Protein AF-A0A496X6U2-F1 (afdb_monomer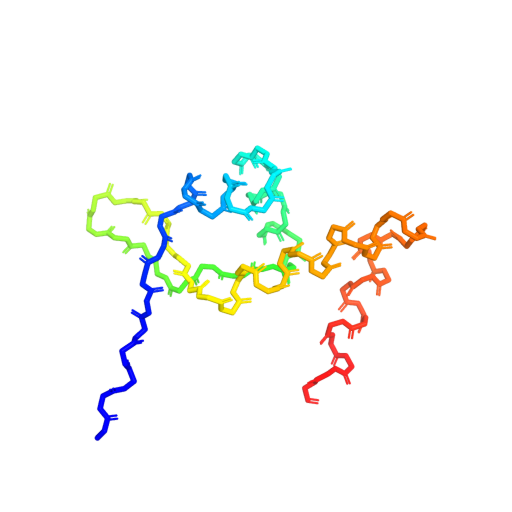)

Solvent-accessible surface area (backbone atoms only — not comparable to full-atom values): 4679 Å² total; per-residue (Å²): 134,84,80,83,74,59,76,34,45,50,66,58,48,17,60,77,58,78,46,56,57,65,57,55,54,49,35,38,78,66,71,66,44,74,63,80,48,64,46,97,87,68,47,50,27,28,43,66,66,50,52,54,48,51,45,48,53,56,55,47,41,75,76,69,48,53,72,65,60,50,47,53,58,59,64,72,74,114

Sequence (78 aa):
MERNVNIIKIGTLAKACDVNIDTVRYYERKDLISPLERTNSGYRVYDQGSVKRLRFIRKTQRVGFTLEEIKELLGLSE

Mean predicted aligned error: 4.56 Å

Foldseek 3Di:
DDPPFDKAFLCRLCVLLVHDSVVVVVCVVVVLDDFPDADPVGTTIHGVVRSVSSNQQVVVVVVPDDPVVSVVVVVVPD

Nearest PDB structures (foldseek):
  3hh0-assembly1_A  TM=9.150E-01  e=4.750E-06  Bacillus cereus ATCC 14579
  4wlw-assembly1_A-2  TM=9.145E-01  e=1.389E-05  Escherichia coli K-12
  4wlw-assembly2_A  TM=9.145E-01  e=1.389E-05  Escherichia coli K-12
  5d90-assembly2_C  TM=8.449E-01  e=9.089E-05  Haemophilus influenzae Rd KW20
  5d8c-assembly1_A  TM=8.549E-01  e=2.325E-04  Haemophilus influenzae Rd KW20

pLDDT: mean 89.51, std 11.6, range [40.19, 97.06]

Radius of gyration: 12.82 Å; Cα contacts (8 Å, |Δi|>4): 75; chains: 1; bounding box: 34×35×29 Å

Secondary structure (DSSP, 8-state):
-------EEHHHHHHHTT--HHHHHHHHHTTS---SEE-TTS-EEE-HHHHHHHHHHHHHHHHT--HHHHHHHHHTT-

Structure (mmCIF, N/CA/C/O backbone):
data_AF-A0A496X6U2-F1
#
_entry.id   AF-A0A496X6U2-F1
#
loop_
_atom_site.group_PDB
_atom_site.id
_atom_site.type_symbol
_atom_site.label_atom_id
_atom_site.label_alt_id
_atom_site.label_comp_id
_atom_site.label_asym_id
_atom_site.label_entity_id
_atom_site.label_seq_id
_atom_site.pdbx_PDB_ins_code
_atom_site.Cartn_x
_atom_site.Cartn_y
_atom_site.Cartn_z
_atom_site.occupancy
_atom_site.B_iso_or_equiv
_atom_site.auth_seq_id
_atom_site.auth_comp_id
_atom_site.auth_asym_id
_atom_site.auth_atom_id
_atom_site.pdbx_PDB_model_num
ATOM 1 N N . MET A 1 1 ? 9.120 -28.384 -3.010 1.00 40.19 1 MET A N 1
ATOM 2 C CA . MET A 1 1 ? 7.872 -27.709 -3.429 1.00 40.19 1 MET A CA 1
ATOM 3 C C . MET A 1 1 ? 8.190 -26.237 -3.638 1.00 40.19 1 MET A C 1
ATOM 5 O O . MET A 1 1 ? 8.223 -25.488 -2.670 1.00 40.19 1 MET A O 1
ATOM 9 N N . GLU A 1 2 ? 8.502 -25.830 -4.866 1.00 48.84 2 GLU A N 1
ATOM 10 C CA . GLU A 1 2 ? 8.702 -24.413 -5.190 1.00 48.84 2 GLU A CA 1
ATOM 11 C C . GLU A 1 2 ? 7.338 -23.718 -5.173 1.00 48.84 2 GLU A C 1
ATOM 13 O O . GLU A 1 2 ? 6.457 -24.022 -5.979 1.00 48.84 2 GLU A O 1
ATOM 18 N N . ARG A 1 3 ? 7.120 -22.810 -4.214 1.00 60.31 3 ARG A N 1
ATOM 19 C CA . ARG A 1 3 ? 5.981 -21.893 -4.294 1.00 60.31 3 ARG A CA 1
ATOM 20 C C . ARG A 1 3 ? 6.240 -20.998 -5.502 1.00 60.31 3 ARG A C 1
ATOM 22 O O . ARG A 1 3 ? 7.106 -20.134 -5.439 1.00 60.31 3 ARG A O 1
ATOM 29 N N . ASN A 1 4 ? 5.509 -21.212 -6.593 1.00 63.62 4 ASN A N 1
ATOM 30 C CA . ASN A 1 4 ? 5.490 -20.290 -7.725 1.00 63.62 4 ASN A CA 1
ATOM 31 C C . ASN A 1 4 ? 4.944 -18.936 -7.243 1.00 63.62 4 ASN A C 1
ATOM 33 O O . ASN A 1 4 ? 3.730 -18.732 -7.169 1.00 63.62 4 ASN A O 1
ATOM 37 N N . VAL A 1 5 ? 5.834 -18.023 -6.852 1.00 69.94 5 VAL A N 1
ATOM 38 C CA . VAL A 1 5 ? 5.465 -16.645 -6.530 1.00 69.94 5 VAL A CA 1
ATOM 39 C C . VAL A 1 5 ? 5.150 -15.958 -7.850 1.00 69.94 5 VAL A C 1
ATOM 41 O O . VAL A 1 5 ? 6.016 -15.785 -8.702 1.00 69.94 5 VAL A O 1
ATOM 44 N N . ASN A 1 6 ? 3.885 -15.598 -8.048 1.00 84.12 6 ASN A N 1
ATOM 45 C CA . ASN A 1 6 ? 3.478 -14.886 -9.250 1.00 84.12 6 ASN A CA 1
ATOM 46 C C . ASN A 1 6 ? 3.904 -13.415 -9.126 1.00 84.12 6 ASN A C 1
ATOM 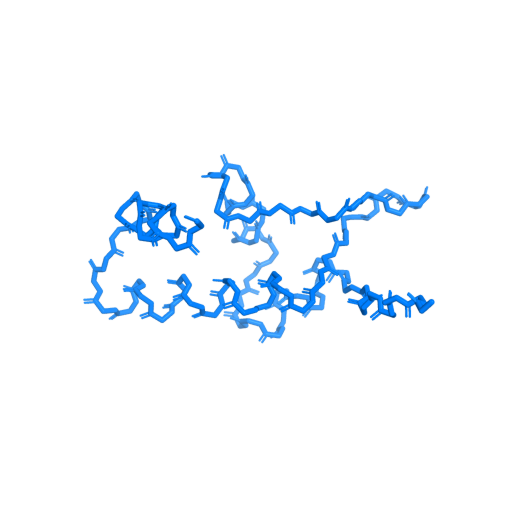48 O O . ASN A 1 6 ? 3.304 -12.668 -8.353 1.00 84.12 6 ASN A O 1
ATOM 52 N N . ILE A 1 7 ? 4.961 -13.045 -9.854 1.00 90.94 7 ILE A N 1
ATOM 53 C CA . ILE A 1 7 ? 5.619 -11.737 -9.804 1.00 90.94 7 ILE A CA 1
ATOM 54 C C . ILE A 1 7 ? 4.847 -10.705 -10.637 1.00 90.94 7 ILE A C 1
ATOM 56 O O . ILE A 1 7 ? 4.589 -10.887 -11.826 1.00 90.94 7 ILE A O 1
ATOM 60 N N . ILE A 1 8 ? 4.521 -9.571 -10.021 1.00 93.88 8 ILE A N 1
ATOM 61 C CA . ILE A 1 8 ? 3.681 -8.512 -10.582 1.00 93.88 8 ILE A CA 1
ATOM 62 C C . ILE A 1 8 ? 4.442 -7.188 -10.530 1.00 93.88 8 ILE A C 1
ATOM 64 O O . ILE A 1 8 ? 4.827 -6.713 -9.464 1.00 93.88 8 ILE A O 1
ATOM 68 N N . LYS A 1 9 ? 4.636 -6.540 -11.682 1.00 94.88 9 LYS A N 1
ATOM 69 C CA . LYS A 1 9 ? 5.238 -5.196 -11.747 1.00 94.88 9 LYS A CA 1
ATOM 70 C C . LYS A 1 9 ? 4.308 -4.148 -11.129 1.00 94.88 9 LYS A C 1
ATOM 72 O O . LYS A 1 9 ? 3.088 -4.256 -11.253 1.00 94.88 9 LYS A O 1
ATOM 77 N N . ILE A 1 10 ? 4.879 -3.074 -10.574 1.00 95.19 10 ILE A N 1
ATOM 78 C CA . ILE A 1 10 ? 4.122 -1.981 -9.931 1.00 95.19 10 ILE A CA 1
ATOM 79 C C . ILE A 1 10 ? 2.965 -1.424 -10.779 1.00 95.19 10 ILE A C 1
ATOM 81 O O . ILE A 1 10 ? 1.884 -1.181 -10.253 1.00 95.19 10 ILE A O 1
ATOM 85 N N . GLY A 1 11 ? 3.159 -1.263 -12.093 1.00 95.19 11 GLY A N 1
ATOM 86 C CA . GLY A 1 11 ? 2.109 -0.771 -12.994 1.00 95.19 11 GLY A CA 1
ATOM 87 C C . GLY A 1 11 ? 0.945 -1.754 -13.145 1.00 95.19 11 GLY A C 1
ATOM 88 O O . GLY A 1 11 ? -0.215 -1.348 -13.135 1.00 95.19 11 GLY A O 1
ATOM 89 N N . THR A 1 12 ? 1.244 -3.053 -13.217 1.00 95.19 12 THR A N 1
ATOM 90 C CA . THR A 1 12 ? 0.226 -4.111 -13.266 1.00 95.19 12 THR A CA 1
ATOM 91 C C . THR A 1 12 ? -0.536 -4.198 -11.947 1.00 95.19 12 THR A C 1
ATOM 93 O O . THR A 1 12 ? -1.759 -4.311 -11.967 1.00 95.19 12 THR A O 1
ATOM 96 N N . LEU A 1 1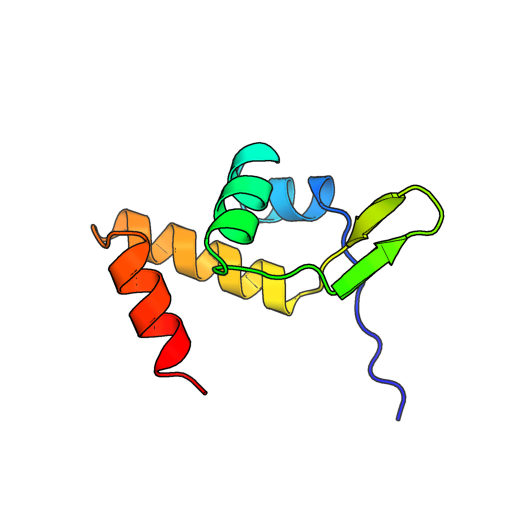3 ? 0.161 -4.081 -10.810 1.00 95.50 13 LEU A N 1
ATOM 97 C CA . LEU A 1 13 ? -0.462 -4.033 -9.486 1.00 95.50 13 LEU A CA 1
ATOM 98 C C . LEU A 1 13 ? -1.417 -2.837 -9.365 1.00 95.50 13 LEU A C 1
ATOM 100 O O . LEU A 1 13 ? -2.571 -3.009 -8.984 1.00 95.50 13 LEU A O 1
ATOM 104 N N . ALA A 1 14 ? -0.954 -1.643 -9.742 1.00 96.00 14 ALA A N 1
ATOM 105 C CA . ALA A 1 14 ? -1.751 -0.421 -9.700 1.00 96.00 14 ALA A CA 1
ATOM 106 C C . ALA A 1 14 ? -3.046 -0.567 -10.521 1.00 96.00 14 ALA A C 1
ATOM 108 O O . ALA A 1 14 ? -4.141 -0.337 -10.007 1.00 96.00 14 ALA A O 1
ATOM 109 N N . LYS A 1 15 ? -2.933 -1.082 -11.755 1.00 95.88 15 LYS A N 1
ATOM 110 C CA . LYS A 1 15 ? -4.083 -1.361 -12.627 1.00 95.88 15 LYS A CA 1
ATOM 111 C C . LYS A 1 15 ? -5.037 -2.405 -12.032 1.00 95.88 15 LYS A C 1
ATOM 113 O O . LYS A 1 15 ? -6.246 -2.216 -12.075 1.00 95.88 15 LYS A O 1
ATOM 118 N N . ALA A 1 16 ? -4.518 -3.490 -11.455 1.00 93.38 16 ALA A N 1
ATOM 119 C CA . ALA A 1 16 ? -5.329 -4.565 -10.867 1.00 93.38 16 ALA A CA 1
ATOM 120 C C . ALA A 1 16 ? -6.110 -4.145 -9.604 1.00 93.38 16 ALA A C 1
ATOM 122 O O . ALA A 1 16 ? -7.043 -4.848 -9.188 1.00 93.38 16 ALA A O 1
ATOM 123 N N . CYS A 1 17 ? -5.707 -3.031 -8.991 1.00 94.31 17 CYS A N 1
ATOM 124 C CA . CYS A 1 17 ? -6.297 -2.457 -7.786 1.00 94.31 17 CYS A CA 1
ATOM 125 C C . CYS A 1 17 ? -7.022 -1.125 -8.040 1.00 94.31 17 CYS A C 1
ATOM 127 O O . CYS A 1 17 ? -7.486 -0.523 -7.073 1.00 94.31 17 CYS A O 1
ATOM 129 N N . ASP A 1 18 ? -7.131 -0.693 -9.302 1.00 94.69 18 ASP A N 1
ATOM 130 C CA . ASP A 1 18 ? -7.769 0.567 -9.709 1.00 94.69 18 ASP A CA 1
ATOM 131 C C . ASP A 1 18 ? -7.223 1.787 -8.938 1.00 94.69 18 ASP A C 1
ATOM 133 O O . ASP A 1 18 ? -7.939 2.573 -8.311 1.00 94.69 18 ASP A O 1
ATOM 137 N N . VAL A 1 19 ? -5.892 1.891 -8.915 1.00 95.44 19 VAL A N 1
ATOM 138 C CA . VAL A 1 19 ? -5.150 3.009 -8.325 1.00 95.44 19 VAL A CA 1
ATOM 139 C C . VAL A 1 19 ? -4.030 3.448 -9.258 1.00 95.44 19 VAL A C 1
ATOM 141 O O . VAL A 1 19 ? -3.592 2.704 -10.135 1.00 95.44 19 VAL A O 1
ATOM 144 N N . ASN A 1 20 ? -3.520 4.660 -9.054 1.00 96.94 20 ASN A N 1
ATOM 145 C CA . ASN A 1 20 ? -2.307 5.100 -9.735 1.00 96.94 20 ASN A CA 1
ATOM 146 C C . ASN A 1 20 ? -1.044 4.523 -9.059 1.00 96.94 20 ASN A C 1
ATOM 148 O O . ASN A 1 20 ? -1.064 4.078 -7.909 1.00 96.94 20 ASN A O 1
ATOM 152 N N . ILE A 1 21 ? 0.080 4.547 -9.780 1.00 96.44 21 ILE A N 1
ATOM 153 C CA . ILE A 1 21 ? 1.375 4.050 -9.282 1.00 96.44 21 ILE A CA 1
ATOM 154 C C . ILE A 1 21 ? 1.828 4.817 -8.031 1.00 96.44 21 ILE A C 1
ATOM 156 O O . ILE A 1 21 ? 2.419 4.226 -7.125 1.00 96.44 21 ILE A O 1
ATOM 160 N N . ASP A 1 22 ? 1.537 6.114 -7.947 1.00 97.06 22 ASP A N 1
ATOM 161 C CA . ASP A 1 22 ? 1.955 6.934 -6.810 1.00 97.06 22 ASP A CA 1
ATOM 162 C C . ASP A 1 22 ? 1.211 6.580 -5.521 1.00 97.06 22 ASP A C 1
ATOM 164 O O . ASP A 1 22 ? 1.805 6.672 -4.451 1.00 97.06 22 ASP A O 1
ATOM 168 N N . THR A 1 23 ? -0.021 6.071 -5.612 1.00 96.19 23 THR A N 1
ATOM 169 C CA . THR A 1 23 ? -0.771 5.504 -4.480 1.00 96.19 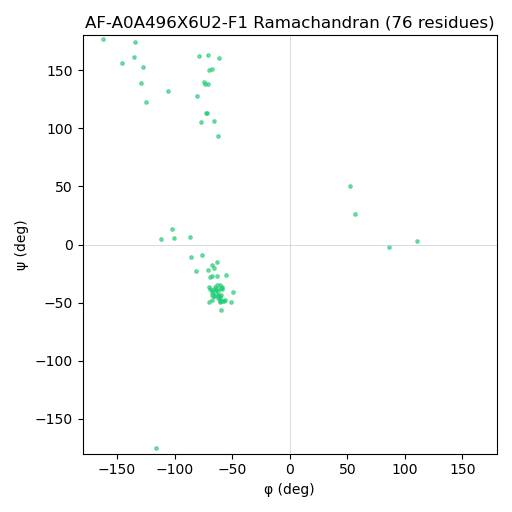23 THR A CA 1
ATOM 170 C C . THR A 1 23 ? -0.079 4.248 -3.967 1.00 96.19 23 THR A C 1
ATOM 172 O O . THR A 1 23 ? 0.123 4.110 -2.765 1.00 96.19 23 THR A O 1
ATOM 175 N N . VAL A 1 24 ? 0.363 3.362 -4.867 1.00 96.19 24 VAL A N 1
ATOM 176 C CA . VAL A 1 24 ? 1.123 2.159 -4.489 1.00 96.19 24 VAL A CA 1
ATOM 177 C C . VAL A 1 24 ? 2.418 2.553 -3.773 1.00 96.19 24 VAL A C 1
ATOM 179 O O . VAL A 1 24 ? 2.698 2.070 -2.679 1.00 96.19 24 VAL A O 1
ATOM 182 N N . ARG A 1 25 ? 3.172 3.508 -4.332 1.00 95.50 25 ARG A N 1
ATOM 183 C CA . ARG A 1 25 ? 4.391 4.045 -3.701 1.00 95.50 25 ARG A CA 1
ATOM 184 C C . ARG A 1 25 ? 4.107 4.748 -2.377 1.00 95.50 25 ARG A C 1
ATOM 186 O O . ARG A 1 25 ? 4.957 4.754 -1.494 1.00 95.50 25 ARG A O 1
ATOM 193 N N . TYR A 1 26 ? 2.969 5.420 -2.261 1.00 95.94 26 TYR A N 1
ATOM 194 C CA . TYR A 1 26 ? 2.565 6.092 -1.034 1.00 95.94 26 TYR A CA 1
ATOM 195 C C . TYR A 1 26 ? 2.257 5.081 0.070 1.00 95.94 26 TYR A C 1
ATOM 197 O O . TYR A 1 26 ? 2.733 5.255 1.187 1.00 95.94 26 TYR A O 1
ATOM 205 N N . TYR A 1 27 ? 1.552 3.996 -0.252 1.00 95.38 27 TYR A N 1
ATOM 206 C CA . TYR A 1 27 ? 1.311 2.899 0.683 1.00 95.38 27 TYR A CA 1
ATOM 207 C C . TYR A 1 27 ? 2.604 2.173 1.073 1.00 95.38 27 TYR A C 1
ATOM 209 O O . TYR A 1 27 ? 2.760 1.855 2.248 1.00 95.38 27 TYR A O 1
ATOM 217 N N . GLU A 1 28 ? 3.565 1.995 0.157 1.00 94.06 28 GLU A N 1
ATOM 218 C CA . GLU A 1 28 ? 4.910 1.512 0.524 1.00 94.06 28 GLU A CA 1
ATOM 219 C C . GLU A 1 28 ? 5.577 2.411 1.566 1.00 94.06 28 GLU A C 1
ATOM 221 O O . GLU A 1 28 ? 6.055 1.923 2.579 1.00 94.06 28 GLU A O 1
ATOM 226 N N . ARG A 1 29 ? 5.580 3.736 1.358 1.00 94.69 29 ARG A N 1
ATOM 227 C CA . ARG A 1 29 ? 6.183 4.693 2.310 1.00 94.69 29 ARG A CA 1
ATOM 228 C C . ARG A 1 29 ? 5.500 4.716 3.680 1.00 94.69 29 ARG A C 1
ATOM 230 O O . ARG A 1 29 ? 6.033 5.319 4.603 1.00 94.69 29 ARG A O 1
ATOM 237 N N . LYS A 1 30 ? 4.300 4.148 3.787 1.00 93.88 30 LYS A N 1
ATOM 238 C CA . LYS A 1 30 ? 3.530 4.030 5.029 1.00 93.88 30 LYS A CA 1
ATOM 239 C C . LYS A 1 30 ? 3.629 2.632 5.651 1.00 93.88 30 LYS A C 1
ATOM 241 O O . LYS A 1 30 ? 2.943 2.371 6.637 1.00 93.88 30 LYS A O 1
ATOM 246 N N . ASP A 1 31 ? 4.458 1.753 5.085 1.00 92.25 31 ASP A N 1
ATOM 247 C CA . ASP A 1 31 ? 4.606 0.334 5.446 1.00 92.25 31 ASP A CA 1
ATOM 248 C C . ASP A 1 31 ? 3.289 -0.449 5.368 1.00 92.25 31 ASP A C 1
ATOM 250 O O . ASP A 1 31 ? 3.074 -1.447 6.054 1.00 92.25 31 ASP A O 1
ATOM 254 N N . LEU A 1 32 ? 2.366 0.018 4.528 1.00 93.56 32 LEU A N 1
ATOM 255 C CA . LEU A 1 32 ? 1.091 -0.654 4.302 1.00 93.56 32 LEU A CA 1
ATOM 256 C C . LEU A 1 32 ? 1.227 -1.795 3.303 1.00 93.56 32 LEU A C 1
ATOM 258 O O . LEU A 1 32 ? 0.395 -2.697 3.308 1.00 93.56 32 LEU A O 1
ATOM 262 N N . ILE A 1 33 ? 2.251 -1.753 2.454 1.00 93.00 33 ILE A N 1
ATOM 263 C CA . ILE A 1 33 ? 2.664 -2.821 1.547 1.00 93.00 33 ILE A CA 1
ATOM 264 C C . ILE A 1 33 ? 4.180 -2.820 1.405 1.00 93.00 33 ILE A C 1
ATOM 266 O O . ILE A 1 33 ? 4.806 -1.769 1.522 1.00 93.00 33 ILE A O 1
ATOM 270 N N . SER A 1 34 ? 4.737 -3.971 1.045 1.00 91.50 34 SER A N 1
ATOM 271 C CA . SER A 1 34 ? 6.163 -4.113 0.769 1.00 91.50 34 SER A CA 1
ATOM 272 C C . SER A 1 34 ? 6.366 -4.795 -0.583 1.00 91.50 34 SER A C 1
ATOM 274 O O . SER A 1 34 ? 5.628 -5.730 -0.904 1.00 91.50 34 SER A O 1
ATOM 276 N N . PRO A 1 35 ? 7.336 -4.347 -1.395 1.00 91.69 35 PRO A N 1
ATOM 277 C CA . PRO A 1 35 ? 7.736 -5.086 -2.581 1.00 91.69 35 PRO A CA 1
ATOM 278 C C . PRO A 1 35 ? 8.463 -6.365 -2.154 1.00 91.69 35 PRO A C 1
ATOM 280 O O . PRO A 1 35 ? 9.136 -6.379 -1.125 1.00 91.69 35 PRO A O 1
ATOM 283 N N . LEU A 1 36 ? 8.373 -7.421 -2.962 1.00 89.06 36 LEU A N 1
ATOM 284 C CA . LEU A 1 36 ? 9.193 -8.619 -2.753 1.00 89.06 36 LEU A CA 1
ATOM 285 C C . LEU A 1 36 ? 10.664 -8.321 -3.010 1.00 89.06 36 LEU A C 1
ATOM 287 O O . LEU A 1 36 ? 11.530 -8.679 -2.222 1.00 89.06 36 LEU A O 1
ATOM 291 N N . GLU A 1 37 ? 10.929 -7.659 -4.131 1.00 85.88 37 GLU A N 1
ATOM 292 C CA . GLU A 1 37 ? 12.277 -7.359 -4.582 1.00 85.88 37 GLU A CA 1
ATOM 293 C C . GLU A 1 37 ? 12.265 -6.241 -5.631 1.00 85.88 37 GLU A C 1
ATOM 295 O O . GLU A 1 37 ? 11.219 -5.732 -6.068 1.00 85.88 37 GLU A O 1
ATOM 300 N N . ARG A 1 38 ? 13.467 -5.855 -6.055 1.00 84.56 38 ARG A N 1
ATOM 301 C CA . ARG A 1 38 ? 13.672 -5.080 -7.273 1.00 84.56 38 ARG A CA 1
ATOM 302 C C . ARG A 1 38 ? 14.246 -5.996 -8.342 1.00 84.56 38 ARG A C 1
ATOM 304 O O . ARG A 1 38 ? 15.221 -6.692 -8.104 1.00 84.56 38 ARG A O 1
ATOM 311 N N . THR A 1 39 ? 13.669 -5.938 -9.535 1.00 84.00 39 THR A N 1
ATOM 312 C CA . THR A 1 39 ? 14.236 -6.587 -10.725 1.00 84.00 39 THR A CA 1
ATOM 313 C C . THR A 1 39 ? 15.613 -6.009 -11.062 1.00 84.00 39 THR A C 1
ATOM 315 O O . THR A 1 39 ? 15.898 -4.857 -10.727 1.00 84.00 39 THR A O 1
ATOM 318 N N . ASN A 1 40 ? 16.414 -6.747 -11.837 1.00 83.56 40 ASN A N 1
ATOM 319 C CA . ASN A 1 40 ? 17.709 -6.279 -12.360 1.00 83.56 40 ASN A CA 1
ATOM 320 C C . ASN A 1 40 ? 17.607 -4.965 -13.158 1.00 83.56 40 ASN A C 1
ATOM 322 O O . ASN A 1 40 ? 18.554 -4.191 -13.213 1.00 83.56 40 ASN A O 1
ATOM 326 N N . SER A 1 41 ? 16.443 -4.682 -13.747 1.00 85.12 41 SER A N 1
ATOM 327 C CA . SER A 1 41 ? 16.160 -3.430 -14.464 1.00 85.12 41 SER A CA 1
ATOM 328 C C . SER A 1 41 ? 15.658 -2.296 -13.552 1.00 85.12 41 SER A C 1
ATOM 330 O O . SER A 1 41 ? 15.224 -1.258 -14.043 1.00 85.12 41 SER A O 1
ATOM 332 N N . GLY A 1 42 ? 15.651 -2.485 -12.229 1.00 87.06 42 GLY A N 1
ATOM 333 C CA . GLY A 1 42 ? 15.290 -1.474 -11.230 1.00 87.06 42 GLY A CA 1
ATOM 334 C C . GLY A 1 42 ? 13.795 -1.352 -10.905 1.00 87.06 42 GLY A C 1
ATOM 335 O O . GLY A 1 42 ? 13.423 -0.573 -10.023 1.00 87.06 42 GLY A O 1
ATOM 336 N N . TYR A 1 43 ? 12.916 -2.119 -11.562 1.00 86.38 43 TYR A N 1
ATOM 337 C CA . TYR A 1 43 ? 11.480 -2.109 -11.257 1.00 86.38 43 TYR A CA 1
ATOM 338 C C . TYR A 1 43 ? 11.171 -2.832 -9.947 1.00 86.38 43 TYR A C 1
ATOM 340 O O . TYR A 1 43 ? 11.681 -3.925 -9.712 1.00 86.38 43 TYR A O 1
ATOM 348 N N . ARG A 1 44 ? 10.271 -2.253 -9.144 1.00 91.50 44 ARG A N 1
ATOM 349 C CA . ARG A 1 44 ? 9.649 -2.925 -7.994 1.00 91.50 44 ARG A CA 1
ATOM 350 C C . ARG A 1 44 ? 8.677 -3.997 -8.464 1.00 91.50 44 ARG A C 1
ATOM 352 O O . ARG A 1 44 ? 7.882 -3.748 -9.383 1.00 91.50 44 ARG A O 1
ATOM 359 N N . VAL A 1 45 ? 8.714 -5.138 -7.790 1.00 93.56 45 VAL A N 1
ATOM 360 C CA . VAL A 1 45 ? 7.776 -6.232 -8.010 1.00 93.56 45 VAL A CA 1
ATOM 361 C C . VAL A 1 45 ? 7.108 -6.684 -6.722 1.00 93.56 45 VAL A C 1
ATOM 363 O O . VAL A 1 45 ? 7.644 -6.543 -5.625 1.00 93.56 45 VAL 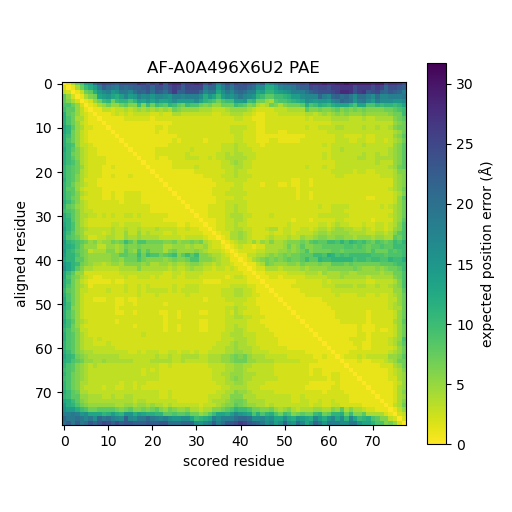A O 1
ATOM 366 N N . TYR A 1 46 ? 5.912 -7.220 -6.897 1.00 94.69 46 TYR A N 1
ATOM 367 C CA . TYR A 1 46 ? 4.989 -7.627 -5.853 1.00 94.69 46 TYR A CA 1
ATOM 368 C C . TYR A 1 46 ? 4.427 -9.004 -6.178 1.00 94.69 46 TYR A C 1
ATOM 370 O O . TYR A 1 46 ? 4.629 -9.526 -7.272 1.00 94.69 46 TYR A O 1
ATOM 378 N N . ASP A 1 47 ? 3.656 -9.556 -5.259 1.00 93.56 47 ASP A N 1
ATOM 379 C CA . ASP A 1 47 ? 2.918 -10.795 -5.442 1.00 93.56 47 ASP A CA 1
ATOM 380 C C . ASP A 1 47 ? 1.402 -10.587 -5.374 1.00 93.56 47 ASP A C 1
ATOM 382 O O . ASP A 1 47 ? 0.863 -9.485 -5.229 1.00 93.56 47 ASP A O 1
ATOM 386 N N . GLN A 1 48 ? 0.690 -11.706 -5.438 1.00 91.75 48 GLN A N 1
ATOM 387 C CA . GLN A 1 48 ? -0.747 -11.760 -5.209 1.00 91.75 48 GLN A CA 1
ATOM 388 C C . GLN A 1 48 ? -1.147 -11.350 -3.781 1.00 91.75 48 GLN A C 1
ATOM 390 O O . GLN A 1 48 ? -2.256 -10.845 -3.590 1.00 91.75 48 GLN A O 1
ATOM 395 N N . GLY A 1 49 ? -0.276 -11.528 -2.780 1.00 92.19 49 GLY A N 1
ATOM 396 C CA . GLY A 1 49 ? -0.506 -11.035 -1.418 1.00 92.19 49 GLY A CA 1
ATOM 397 C C . GLY A 1 49 ? -0.672 -9.515 -1.395 1.00 92.19 49 GLY A C 1
ATOM 398 O O . GLY A 1 49 ? -1.632 -8.992 -0.826 1.00 92.19 49 GLY A O 1
ATOM 399 N N . SER A 1 50 ? 0.179 -8.813 -2.136 1.00 94.00 50 SER A N 1
ATOM 400 C C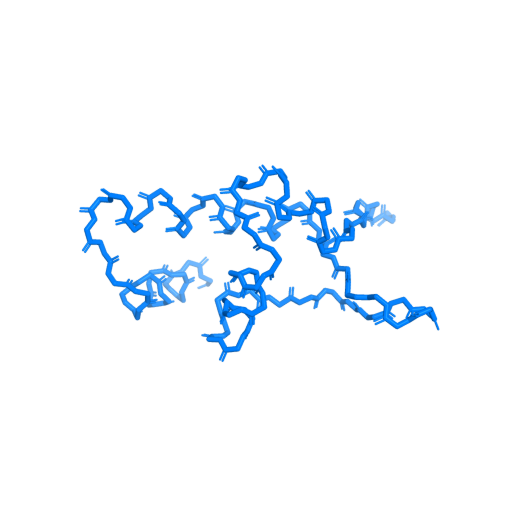A . SER A 1 50 ? 0.130 -7.359 -2.294 1.00 94.00 50 SER A CA 1
ATOM 401 C C . SER A 1 50 ? -1.159 -6.884 -2.973 1.00 94.00 50 SER A C 1
ATOM 403 O O . SER A 1 50 ? -1.746 -5.888 -2.552 1.00 94.00 50 SER A O 1
ATOM 405 N N . VAL A 1 51 ? -1.667 -7.622 -3.972 1.00 94.00 51 VAL A N 1
ATOM 406 C CA . VAL A 1 51 ? -2.968 -7.329 -4.613 1.00 94.00 51 VAL A CA 1
ATOM 407 C C . VAL A 1 51 ? -4.104 -7.398 -3.593 1.00 94.00 51 VAL A C 1
ATOM 409 O O . VAL A 1 51 ? -4.935 -6.487 -3.518 1.00 94.00 51 VAL A O 1
ATOM 412 N N . LYS A 1 52 ? -4.149 -8.470 -2.791 1.00 93.44 52 LYS A N 1
ATOM 413 C CA . LYS A 1 52 ? -5.168 -8.648 -1.744 1.00 93.44 52 LYS A CA 1
ATOM 414 C C . LYS A 1 52 ? -5.090 -7.527 -0.709 1.00 93.44 52 LYS A C 1
ATOM 416 O O . LYS A 1 52 ? -6.120 -6.944 -0.376 1.00 93.44 52 LYS A O 1
ATOM 421 N N . ARG A 1 53 ? -3.876 -7.178 -0.274 1.00 94.56 53 ARG A N 1
ATOM 422 C CA . ARG A 1 53 ? -3.619 -6.113 0.703 1.00 94.56 53 ARG A CA 1
ATOM 423 C C . ARG A 1 53 ? -4.078 -4.7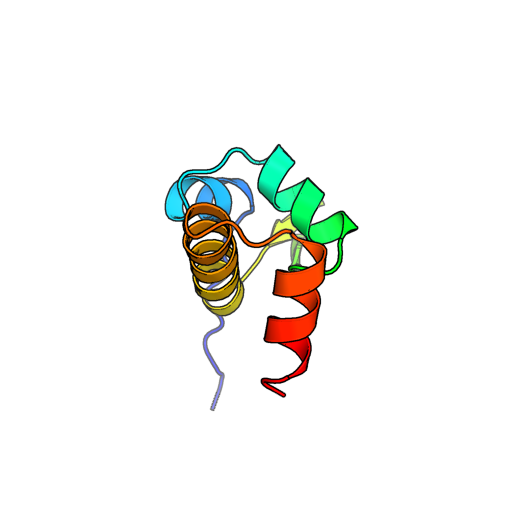45 0.195 1.00 94.56 53 ARG A C 1
ATOM 425 O O . ARG A 1 53 ? -4.819 -4.065 0.894 1.00 94.56 53 ARG A O 1
ATOM 432 N N . LEU A 1 54 ? -3.764 -4.377 -1.052 1.00 95.19 54 LEU A N 1
ATOM 433 C CA . LEU A 1 54 ? -4.255 -3.128 -1.660 1.00 95.19 54 LEU A CA 1
ATOM 434 C C . LEU A 1 54 ? -5.775 -3.080 -1.747 1.00 95.19 54 LEU A C 1
ATOM 436 O O . LEU A 1 54 ? -6.377 -2.057 -1.428 1.00 95.19 54 LEU A O 1
ATOM 440 N N . ARG A 1 55 ? -6.407 -4.173 -2.184 1.00 94.75 55 ARG A N 1
ATOM 441 C CA . ARG A 1 55 ? -7.872 -4.238 -2.272 1.00 94.75 55 ARG A CA 1
ATOM 442 C C . ARG A 1 55 ? -8.522 -4.088 -0.903 1.00 94.75 55 ARG A C 1
ATOM 444 O O . ARG A 1 55 ? -9.524 -3.385 -0.804 1.00 94.75 55 ARG A O 1
ATOM 451 N N . PHE A 1 56 ? -7.943 -4.699 0.132 1.00 94.81 56 PHE A N 1
ATOM 452 C CA . PHE A 1 56 ? -8.381 -4.511 1.510 1.00 94.81 56 PHE A CA 1
ATOM 453 C C . PHE A 1 56 ? -8.277 -3.042 1.918 1.00 94.81 56 PHE A C 1
ATOM 455 O O . PHE A 1 56 ? -9.304 -2.443 2.212 1.00 94.81 56 PHE A O 1
ATOM 462 N N . ILE A 1 57 ? -7.089 -2.432 1.812 1.00 95.19 57 ILE A N 1
ATOM 463 C CA . ILE A 1 57 ? -6.867 -1.018 2.161 1.00 95.19 57 ILE A CA 1
ATOM 464 C C . ILE A 1 57 ? -7.905 -0.125 1.467 1.00 95.19 57 ILE A C 1
ATOM 466 O O . ILE A 1 57 ? -8.580 0.669 2.116 1.00 95.19 57 ILE A O 1
ATOM 470 N N . ARG A 1 58 ? -8.104 -0.296 0.155 1.00 94.31 58 ARG A N 1
ATOM 471 C CA . ARG A 1 58 ? -9.054 0.512 -0.627 1.00 94.31 58 ARG A CA 1
ATOM 472 C C . ARG A 1 58 ? -10.503 0.307 -0.199 1.00 94.31 58 ARG A C 1
ATOM 474 O O . ARG A 1 58 ? -11.255 1.278 -0.139 1.00 94.31 58 ARG A O 1
ATOM 481 N N . LYS A 1 59 ? -10.908 -0.930 0.089 1.00 94.81 59 LYS A N 1
ATOM 482 C CA . LYS A 1 59 ? -12.259 -1.227 0.577 1.00 94.81 59 LYS A CA 1
ATOM 483 C C . LYS A 1 59 ? -12.482 -0.607 1.955 1.00 94.81 59 LYS A C 1
ATOM 485 O O . LYS A 1 59 ? -13.514 0.017 2.158 1.00 94.81 59 LYS A O 1
ATOM 490 N N . THR A 1 60 ? -11.517 -0.724 2.859 1.00 95.31 60 THR A N 1
ATOM 491 C CA . THR A 1 60 ? -11.619 -0.223 4.235 1.00 95.31 60 THR A CA 1
ATOM 492 C C . THR A 1 60 ? -11.615 1.309 4.278 1.00 95.31 60 THR A C 1
ATOM 494 O O . THR A 1 60 ? -12.441 1.899 4.969 1.00 95.31 60 THR A O 1
ATOM 497 N N . GLN A 1 61 ? -10.821 1.974 3.428 1.00 94.88 61 GLN A N 1
ATOM 498 C CA . GLN A 1 61 ? -10.895 3.433 3.257 1.00 94.88 61 GLN A CA 1
ATOM 499 C C . GLN A 1 61 ? -12.279 3.909 2.794 1.00 94.88 61 GLN A C 1
ATOM 501 O O . GLN A 1 61 ? -12.754 4.944 3.247 1.00 94.88 61 GLN A O 1
ATOM 506 N N . ARG A 1 62 ? -12.957 3.157 1.912 1.00 94.69 62 ARG A N 1
ATOM 507 C CA . ARG A 1 62 ? -14.323 3.497 1.463 1.00 94.69 62 ARG A CA 1
ATOM 508 C C . ARG A 1 62 ? -15.365 3.405 2.580 1.00 94.69 62 ARG A C 1
ATOM 510 O O . ARG A 1 62 ?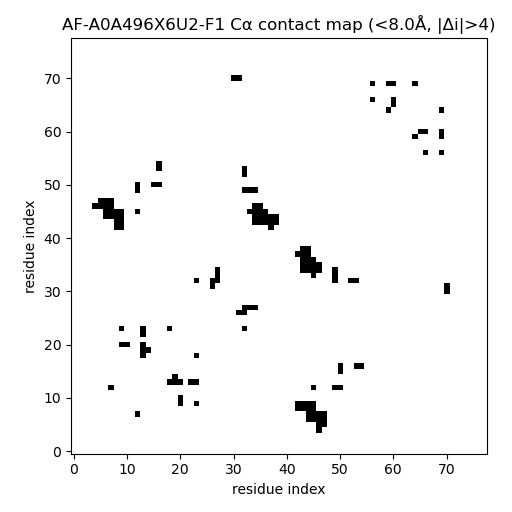 -16.428 3.994 2.441 1.00 94.69 62 ARG A O 1
ATOM 517 N N . VAL A 1 63 ? -15.070 2.672 3.652 1.00 96.25 63 VAL A N 1
ATOM 518 C CA . VAL A 1 63 ? -15.931 2.558 4.840 1.00 96.25 63 VAL A CA 1
ATOM 519 C C . VAL A 1 63 ? -15.671 3.702 5.835 1.00 96.25 63 VAL A C 1
ATOM 521 O O . VAL A 1 63 ? -16.467 3.903 6.742 1.00 96.25 63 VAL A O 1
ATOM 524 N N . GLY A 1 64 ? -14.611 4.496 5.637 1.00 96.19 64 GLY A N 1
ATOM 525 C CA . GLY A 1 64 ? -14.308 5.681 6.447 1.00 96.19 64 GLY A CA 1
ATOM 526 C C . GLY A 1 64 ? -13.075 5.553 7.339 1.00 96.19 64 GLY A C 1
ATOM 527 O O . GLY A 1 64 ? -12.761 6.494 8.057 1.00 96.19 64 GLY A O 1
ATOM 528 N N . PHE A 1 65 ? -12.353 4.433 7.272 1.00 96.88 65 PHE A N 1
ATOM 529 C CA . PHE A 1 65 ? -11.122 4.258 8.037 1.00 96.88 65 PHE A CA 1
ATOM 530 C C . PHE A 1 65 ? -9.975 5.076 7.438 1.00 96.88 65 PHE A C 1
ATOM 532 O O . PHE A 1 65 ? -9.762 5.128 6.219 1.00 96.88 65 PHE A O 1
ATOM 539 N N . THR A 1 66 ? -9.184 5.660 8.323 1.00 95.94 66 THR A N 1
ATOM 540 C CA . THR A 1 66 ? -7.896 6.265 8.019 1.00 95.94 66 THR A CA 1
ATOM 541 C C . THR A 1 66 ? -6.853 5.194 7.699 1.00 95.94 66 THR A C 1
ATOM 543 O O . THR A 1 66 ? -7.008 4.007 7.983 1.00 95.94 66 THR A O 1
ATOM 546 N N . LEU A 1 67 ? -5.747 5.608 7.082 1.00 94.00 67 LEU A N 1
ATOM 547 C CA . LEU A 1 67 ? -4.649 4.687 6.786 1.00 94.00 67 LEU A CA 1
ATOM 548 C C . LEU A 1 67 ? -3.937 4.170 8.039 1.00 94.00 67 LEU A C 1
ATOM 550 O O . LEU A 1 67 ? -3.391 3.073 7.980 1.00 94.00 67 LEU A O 1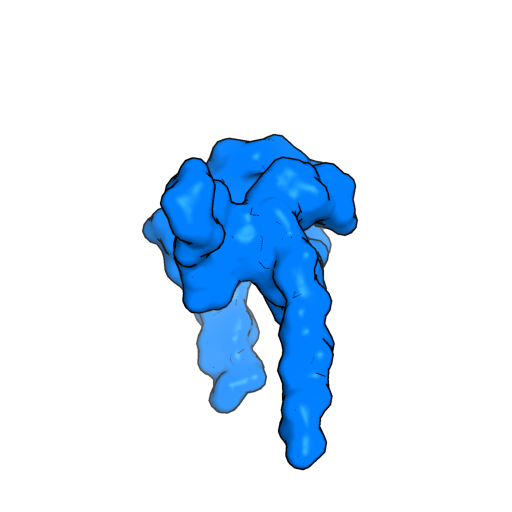
ATOM 554 N N . GLU A 1 68 ? -3.947 4.935 9.131 1.00 94.44 68 GLU A N 1
ATOM 555 C CA . GLU A 1 68 ? -3.339 4.515 10.395 1.00 94.44 68 GLU A CA 1
ATOM 556 C C . GLU A 1 68 ? -4.159 3.388 11.029 1.00 94.44 68 GLU A C 1
ATOM 558 O O . GLU A 1 68 ? -3.627 2.310 11.266 1.00 94.44 68 GLU A O 1
ATOM 563 N N . GLU A 1 69 ? -5.480 3.562 11.135 1.00 95.44 69 GLU A N 1
ATOM 564 C CA . GLU A 1 69 ? -6.382 2.506 11.621 1.00 95.44 69 GLU A CA 1
ATOM 565 C C . GLU A 1 69 ? -6.299 1.251 10.738 1.00 95.44 69 GLU A C 1
ATOM 567 O O . GLU A 1 69 ? -6.308 0.124 11.221 1.00 95.44 69 GLU A O 1
ATOM 572 N N . ILE A 1 70 ? -6.165 1.416 9.418 1.00 95.19 70 ILE A N 1
ATOM 573 C CA . ILE A 1 70 ? -5.962 0.278 8.512 1.00 95.19 70 ILE A CA 1
ATOM 574 C C . ILE A 1 70 ? -4.625 -0.422 8.781 1.00 95.19 70 ILE A C 1
ATOM 576 O O . ILE A 1 70 ? -4.564 -1.649 8.697 1.00 95.19 70 ILE A O 1
ATOM 580 N N . LYS A 1 71 ? -3.556 0.322 9.083 1.00 92.62 71 LYS A N 1
ATOM 581 C CA . LYS A 1 71 ? -2.252 -0.254 9.437 1.00 92.62 71 LYS A CA 1
ATOM 582 C C . LYS A 1 71 ? -2.358 -1.084 10.713 1.00 92.62 71 LYS A C 1
ATOM 584 O O . LYS A 1 71 ? -1.869 -2.211 10.729 1.00 92.62 71 LYS A O 1
ATOM 589 N N . GLU A 1 72 ? -3.054 -0.570 11.722 1.00 93.00 72 GLU A N 1
ATOM 590 C CA . GLU A 1 72 ? -3.347 -1.292 12.963 1.00 93.00 72 GLU A CA 1
ATOM 591 C C . GLU A 1 72 ? -4.132 -2.582 12.684 1.00 93.00 72 GLU A C 1
ATOM 593 O O . GLU A 1 72 ? -3.713 -3.658 13.105 1.00 93.00 72 GLU A O 1
ATOM 598 N N . LEU A 1 73 ? -5.202 -2.517 11.880 1.00 91.56 73 LEU A N 1
ATOM 599 C CA . LEU A 1 73 ? -5.999 -3.692 11.499 1.00 91.56 73 LEU A CA 1
ATOM 600 C C . LEU A 1 73 ? -5.180 -4.772 10.782 1.00 91.56 73 LEU A C 1
ATOM 602 O O . LEU A 1 73 ? -5.433 -5.960 10.970 1.00 91.56 73 LEU A O 1
ATOM 606 N N . LEU A 1 74 ? -4.212 -4.376 9.953 1.00 88.31 74 LEU A N 1
ATOM 607 C CA . LEU A 1 74 ? -3.315 -5.321 9.288 1.00 88.31 74 LEU A CA 1
ATOM 608 C C . LEU A 1 74 ? -2.347 -5.979 10.282 1.00 88.31 74 LEU A C 1
ATOM 610 O O . LEU A 1 74 ? -2.065 -7.166 10.137 1.00 88.31 74 LEU A O 1
ATOM 614 N N . GLY A 1 75 ? -1.867 -5.239 11.285 1.00 83.75 75 GLY A N 1
ATOM 615 C CA . GLY A 1 75 ? -0.970 -5.753 12.326 1.00 83.75 75 GLY A CA 1
ATOM 616 C C . GLY A 1 75 ? -1.640 -6.701 13.325 1.00 83.75 75 GLY A C 1
ATOM 617 O O . GLY A 1 75 ? -0.961 -7.522 13.925 1.00 83.75 75 GLY A O 1
ATOM 618 N N . LEU A 1 76 ? -2.966 -6.639 13.474 1.00 75.31 76 LEU A N 1
ATOM 619 C CA . LEU A 1 76 ? -3.737 -7.576 14.306 1.00 75.31 76 LEU A CA 1
ATOM 620 C C . LEU A 1 76 ? -3.934 -8.960 13.660 1.00 75.31 76 LEU A C 1
ATOM 622 O O . LEU A 1 76 ? -4.476 -9.857 14.301 1.00 75.31 76 LEU A O 1
ATOM 626 N N . SER A 1 77 ? -3.572 -9.122 12.383 1.00 58.53 77 SER A N 1
ATOM 627 C CA . SER A 1 77 ? -3.843 -10.332 11.592 1.00 58.53 77 SER A CA 1
ATOM 628 C C . SER A 1 77 ? -2.643 -11.274 11.411 1.00 58.53 77 SER A C 1
ATOM 630 O O . SER A 1 77 ? -2.716 -12.177 10.575 1.00 58.53 77 SER A O 1
ATOM 632 N N . GLU A 1 78 ? -1.570 -11.077 12.184 1.00 49.91 78 GLU A N 1
ATOM 633 C CA . GLU A 1 78 ? -0.347 -11.903 12.198 1.00 49.91 78 GLU A CA 1
ATOM 634 C C . GLU A 1 78 ? -0.179 -12.701 13.499 1.00 49.91 78 GLU A C 1
ATOM 636 O O . GLU A 1 78 ? -0.572 -12.193 14.574 1.00 49.91 78 GLU A O 1
#